Protein AF-M4RV64-F1 (afdb_monomer)

Sequence (65 aa):
MPFDSQLQSNAKKNNIDVAWAFAIVRRESSFMPDAASHAGALGLMQVMPGTARYLAKKKSEKIAY

Organism: NCBI:txid1129794

Radius of gyration: 13.01 Å; Cα contacts (8 Å, |Δi|>4): 56; chains: 1; bounding box: 27×24×35 Å

Mean predicted aligned error: 3.65 Å

Solvent-accessible surface area (backbone atoms only — not comparable to full-atom values): 3722 Å² total; 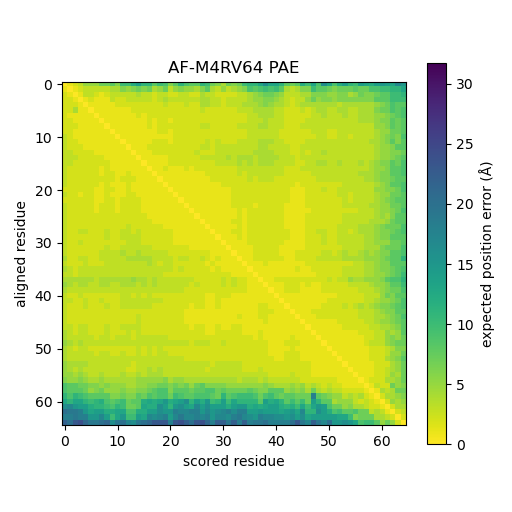per-residue (Å²): 117,88,64,44,71,60,50,47,52,52,22,57,76,68,77,41,60,51,70,58,56,50,53,48,23,46,72,58,31,67,68,33,66,82,35,66,48,96,91,56,23,38,23,37,67,42,48,39,63,68,58,52,52,52,52,52,53,55,53,54,58,64,68,75,107

Foldseek 3Di:
DPCLVVLVVVCVVVVHDSVVSVVQLCVQPVQAQQDADPVGQHGSNRHHPVRVVVVVVVVVVVVVD

Nearest PDB structures (foldseek):
  6fc4-assembly1_A  TM=9.670E-01  e=7.351E-05  Pseudomonas aeruginosa
  5ohu-assembly1_A  TM=9.818E-01  e=1.569E-04  Pseudomonas aeruginosa
  5o1j-assembly1_A  TM=9.863E-01  e=2.373E-04  Neisseria meningitidis MC58
  6ghz-assembly2_A  TM=9.083E-01  e=1.824E-02  Escherichia coli K-12
  4hjv-assembly2_B  TM=9.153E-01  e=2.403E-02  Escherichia coli K-12

pLDDT: mean 93.2, std 8.79, range [47.47, 98.19]

Structure (mmCIF, N/CA/C/O backbone):
data_AF-M4RV64-F1
#
_entry.id   AF-M4RV64-F1
#
loop_
_atom_site.group_PDB
_atom_site.id
_atom_site.type_symbol
_atom_site.label_atom_id
_atom_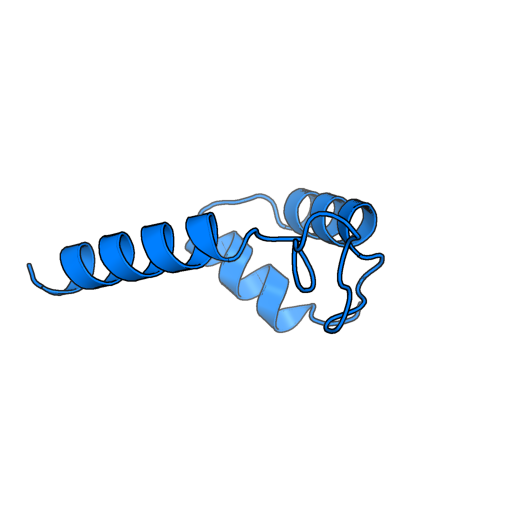site.label_alt_id
_atom_site.label_comp_id
_atom_site.label_asym_id
_atom_site.label_entity_id
_atom_site.label_seq_id
_atom_site.pdbx_PDB_ins_code
_atom_site.Cartn_x
_atom_site.Cartn_y
_atom_site.Cartn_z
_atom_site.occupancy
_atom_site.B_iso_or_equiv
_atom_site.auth_seq_id
_atom_site.auth_comp_id
_atom_site.auth_asym_id
_atom_site.auth_atom_id
_atom_site.pdbx_PDB_model_num
ATOM 1 N N . MET A 1 1 ? -6.115 -15.936 -6.825 1.00 75.56 1 MET A N 1
ATOM 2 C CA . MET A 1 1 ? -5.155 -14.902 -7.282 1.00 75.56 1 MET A CA 1
ATOM 3 C C . MET A 1 1 ? -4.065 -14.736 -6.223 1.00 75.56 1 MET A C 1
ATOM 5 O O . MET A 1 1 ? -4.324 -15.102 -5.080 1.00 75.56 1 MET A O 1
ATOM 9 N N . PRO A 1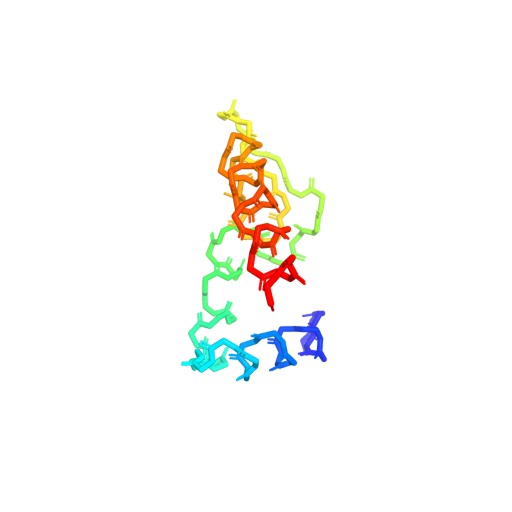 2 ? -2.867 -14.224 -6.552 1.00 87.12 2 PRO A N 1
ATOM 10 C CA . PRO A 1 2 ? -1.869 -13.862 -5.544 1.00 87.12 2 PRO A CA 1
ATOM 11 C C . PRO A 1 2 ? -2.448 -12.889 -4.502 1.00 87.12 2 PRO A C 1
ATOM 13 O O . PRO A 1 2 ? -3.256 -12.030 -4.852 1.00 87.12 2 PRO A O 1
ATOM 16 N N . PHE A 1 3 ? -2.047 -13.034 -3.234 1.00 91.31 3 PHE A N 1
ATOM 17 C CA . PHE A 1 3 ? -2.451 -12.167 -2.109 1.00 91.31 3 PHE A CA 1
ATOM 18 C C . PHE A 1 3 ? -3.965 -12.073 -1.841 1.00 91.31 3 PHE A C 1
ATOM 20 O O . PHE A 1 3 ? -4.414 -11.161 -1.148 1.00 91.31 3 PHE A O 1
ATOM 27 N N . ASP A 1 4 ? -4.757 -13.022 -2.348 1.00 92.31 4 ASP A N 1
ATOM 28 C CA . ASP A 1 4 ? -6.221 -12.946 -2.343 1.00 92.31 4 ASP A CA 1
ATOM 29 C C . ASP A 1 4 ? -6.830 -12.795 -0.941 1.00 92.31 4 ASP A C 1
ATOM 31 O O . ASP A 1 4 ? -7.614 -11.879 -0.695 1.00 92.31 4 ASP A O 1
ATOM 35 N N . SER A 1 5 ? -6.389 -13.608 0.020 1.00 95.44 5 SER A N 1
ATOM 36 C CA . SER A 1 5 ? -6.863 -13.531 1.407 1.00 95.44 5 SER A CA 1
ATOM 37 C C . SER A 1 5 ? -6.546 -12.181 2.066 1.00 95.44 5 SER A C 1
ATOM 39 O O . SER A 1 5 ? -7.384 -11.613 2.773 1.00 95.44 5 SER A O 1
ATOM 41 N N . GLN A 1 6 ? -5.355 -11.632 1.811 1.00 94.38 6 GLN A N 1
ATOM 42 C CA . GLN A 1 6 ? -4.925 -10.346 2.356 1.00 94.38 6 GLN A CA 1
ATOM 43 C C . GLN A 1 6 ? -5.668 -9.180 1.701 1.00 94.38 6 GLN A C 1
ATOM 45 O O . GLN A 1 6 ? -6.119 -8.287 2.421 1.00 94.38 6 GLN A O 1
ATOM 50 N N . LEU A 1 7 ? -5.832 -9.180 0.373 1.00 94.38 7 LEU A N 1
ATOM 51 C CA . LEU A 1 7 ? -6.607 -8.156 -0.330 1.00 94.38 7 LEU A CA 1
ATOM 52 C C . LEU A 1 7 ? -8.067 -8.171 0.118 1.00 94.38 7 LEU A C 1
ATOM 54 O O . LEU A 1 7 ? -8.585 -7.127 0.498 1.00 94.38 7 LEU A O 1
ATOM 58 N N . GLN A 1 8 ? -8.707 -9.342 0.161 1.00 96.19 8 GLN A N 1
ATOM 59 C CA . GLN A 1 8 ? -10.092 -9.461 0.614 1.00 96.19 8 GLN A CA 1
ATOM 60 C C . GLN A 1 8 ? -10.267 -8.982 2.056 1.00 96.19 8 GLN A C 1
ATOM 62 O O . GLN A 1 8 ? -11.182 -8.210 2.343 1.00 96.19 8 GLN A O 1
ATOM 67 N N . SER A 1 9 ? -9.390 -9.411 2.972 1.00 97.06 9 SER A N 1
ATOM 68 C CA . SER A 1 9 ? -9.458 -9.000 4.377 1.00 97.06 9 SER A CA 1
ATOM 69 C C . SER A 1 9 ? -9.299 -7.487 4.529 1.00 97.06 9 SER A C 1
ATOM 71 O O . SER A 1 9 ? -10.085 -6.852 5.231 1.00 97.06 9 SER A O 1
ATOM 73 N N . ASN A 1 10 ? -8.310 -6.888 3.860 1.00 95.50 10 ASN A N 1
ATOM 74 C CA . ASN A 1 10 ? -8.050 -5.454 3.972 1.00 95.50 10 ASN A CA 1
ATOM 75 C C . ASN A 1 10 ? -9.099 -4.603 3.247 1.00 95.50 10 ASN A C 1
ATOM 77 O O . ASN A 1 10 ? -9.485 -3.566 3.781 1.00 95.50 10 ASN A O 1
ATOM 81 N N . ALA A 1 11 ? -9.602 -5.034 2.089 1.00 96.38 11 ALA A N 1
ATOM 82 C CA . ALA A 1 11 ? -10.677 -4.343 1.383 1.00 96.38 11 ALA A CA 1
ATOM 83 C C . ALA A 1 11 ? -11.952 -4.305 2.238 1.00 96.38 11 ALA A C 1
ATOM 85 O O . ALA A 1 11 ? -12.476 -3.225 2.507 1.00 96.38 11 ALA A O 1
ATOM 86 N N . LYS A 1 12 ? -12.366 -5.452 2.799 1.00 96.38 12 LYS A N 1
ATOM 87 C CA . LYS A 1 12 ? -13.519 -5.535 3.713 1.00 96.38 12 LYS A CA 1
ATOM 88 C C . LYS A 1 12 ? -13.345 -4.654 4.951 1.00 96.38 12 LYS A C 1
ATOM 90 O O . LYS A 1 12 ? -14.250 -3.904 5.290 1.00 96.38 12 LYS A O 1
ATOM 95 N N . LYS A 1 13 ? -12.170 -4.680 5.595 1.00 96.25 13 LYS A N 1
ATOM 96 C CA . LYS A 1 13 ? -11.869 -3.835 6.772 1.00 96.25 13 LYS A CA 1
ATOM 97 C C . LYS A 1 13 ? -11.996 -2.336 6.500 1.00 96.25 13 LYS A C 1
ATOM 99 O O . LYS A 1 13 ? -12.270 -1.582 7.427 1.00 96.25 13 LYS A O 1
ATOM 104 N N . ASN A 1 14 ? -11.762 -1.908 5.261 1.00 94.38 14 ASN A N 1
ATOM 105 C CA .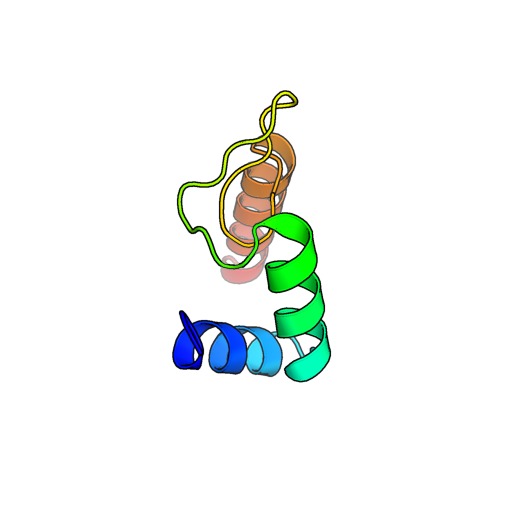 ASN A 1 14 ? -11.817 -0.504 4.864 1.00 94.38 14 ASN A CA 1
ATOM 106 C C . ASN A 1 14 ? -13.093 -0.151 4.078 1.00 94.38 14 ASN A C 1
ATOM 108 O O . ASN A 1 14 ? -13.176 0.959 3.564 1.00 94.38 14 ASN A O 1
ATOM 112 N N . ASN A 1 15 ? -14.078 -1.059 3.997 1.00 96.69 15 ASN A N 1
ATOM 113 C CA . ASN A 1 15 ? -15.305 -0.895 3.203 1.00 96.69 15 ASN A CA 1
ATOM 114 C C . ASN A 1 15 ? -15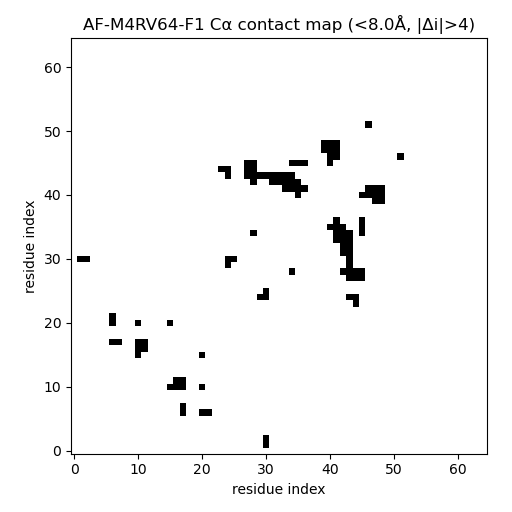.032 -0.551 1.728 1.00 96.69 15 ASN A C 1
ATOM 116 O O . ASN A 1 15 ? -15.690 0.302 1.136 1.00 96.69 15 ASN A O 1
ATOM 120 N N . ILE A 1 16 ? -14.033 -1.211 1.147 1.00 96.31 16 ILE A N 1
ATOM 121 C CA . ILE A 1 16 ? -13.639 -1.066 -0.252 1.00 96.31 16 ILE A CA 1
ATOM 122 C C . ILE A 1 16 ? -14.131 -2.288 -1.032 1.00 96.31 16 ILE A C 1
ATOM 124 O O . ILE A 1 16 ? -14.025 -3.418 -0.547 1.00 96.31 16 ILE A O 1
ATOM 128 N N . ASP A 1 17 ? -14.633 -2.071 -2.250 1.00 97.44 17 ASP A N 1
ATOM 129 C CA . ASP A 1 17 ? -14.966 -3.166 -3.157 1.00 97.44 17 ASP A CA 1
ATOM 130 C C . ASP A 1 1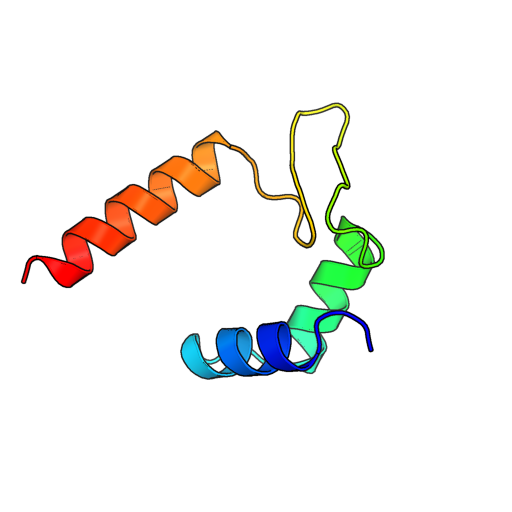7 ? -13.721 -4.011 -3.477 1.00 97.44 17 ASP A C 1
ATOM 132 O O . ASP A 1 17 ? -12.656 -3.506 -3.844 1.00 97.44 17 ASP A O 1
ATOM 136 N N . VAL A 1 18 ? -13.861 -5.325 -3.323 1.00 96.00 18 VAL A N 1
ATOM 137 C CA . VAL A 1 18 ? -12.750 -6.264 -3.484 1.00 96.00 18 VAL A CA 1
ATOM 138 C C . VAL A 1 18 ? -12.240 -6.245 -4.924 1.00 96.00 18 VAL A C 1
ATOM 140 O O . VAL A 1 18 ? -11.028 -6.175 -5.132 1.00 96.00 18 VAL A O 1
ATOM 143 N N . ALA A 1 19 ? -13.137 -6.268 -5.915 1.00 96.12 19 ALA A N 1
ATOM 144 C CA . ALA A 1 19 ? -12.748 -6.282 -7.322 1.00 96.12 19 ALA A CA 1
ATOM 145 C C . ALA A 1 19 ? -12.000 -4.997 -7.707 1.00 96.12 19 ALA A C 1
ATOM 147 O O . ALA A 1 19 ? -11.018 -5.052 -8.450 1.00 96.12 19 ALA A O 1
ATOM 148 N N . TRP A 1 20 ? -12.386 -3.859 -7.132 1.00 97.19 20 TRP A N 1
ATOM 149 C CA . TRP A 1 20 ? -11.673 -2.599 -7.300 1.00 97.19 20 TRP A CA 1
ATOM 150 C C . TRP A 1 20 ? -10.262 -2.635 -6.698 1.00 97.19 20 TRP A C 1
ATOM 152 O O . TRP A 1 20 ? -9.304 -2.246 -7.366 1.00 97.19 20 TRP A O 1
ATOM 162 N N . ALA A 1 21 ? -10.087 -3.183 -5.490 1.00 96.00 21 ALA A N 1
ATOM 163 C CA . ALA A 1 21 ? -8.758 -3.351 -4.894 1.00 96.00 21 ALA A CA 1
ATOM 164 C C . ALA A 1 21 ? -7.837 -4.232 -5.765 1.00 96.00 21 ALA A C 1
ATOM 166 O O . ALA A 1 21 ? -6.666 -3.900 -5.966 1.00 96.00 21 ALA A O 1
ATOM 167 N N . PHE A 1 22 ? -8.374 -5.313 -6.344 1.00 96.44 22 PHE A N 1
ATOM 168 C CA . PHE A 1 22 ? -7.650 -6.143 -7.313 1.00 96.44 22 PHE A CA 1
ATOM 169 C C . PHE A 1 22 ? -7.283 -5.380 -8.586 1.00 96.44 22 PHE A C 1
ATOM 171 O O . PHE A 1 22 ? -6.162 -5.519 -9.077 1.00 96.44 22 PHE A O 1
ATOM 178 N N . ALA A 1 23 ? -8.204 -4.576 -9.122 1.00 96.88 23 ALA A N 1
ATOM 179 C CA . ALA A 1 23 ? -7.965 -3.785 -10.324 1.00 96.88 23 ALA A CA 1
ATOM 180 C C . ALA A 1 23 ? -6.814 -2.787 -10.126 1.00 96.88 23 ALA A C 1
ATOM 182 O O . ALA A 1 23 ? -5.944 -2.681 -10.992 1.00 96.88 23 ALA A O 1
ATOM 183 N N . ILE A 1 24 ? -6.766 -2.124 -8.965 1.00 96.94 24 ILE A N 1
ATOM 184 C CA . ILE A 1 24 ? -5.675 -1.215 -8.600 1.00 96.94 24 ILE A CA 1
ATOM 185 C C . ILE A 1 24 ? -4.351 -1.975 -8.492 1.00 96.94 24 ILE A C 1
ATOM 187 O O . ILE A 1 24 ? -3.403 -1.626 -9.185 1.00 96.94 24 ILE A O 1
ATOM 191 N N . VAL A 1 25 ? -4.278 -3.062 -7.713 1.00 97.12 25 VAL A N 1
ATOM 192 C CA . VAL A 1 25 ? -3.024 -3.833 -7.571 1.00 97.12 25 VAL A CA 1
ATOM 193 C C . VAL A 1 25 ? -2.512 -4.342 -8.920 1.00 97.12 25 VAL A C 1
ATOM 195 O O . VAL A 1 25 ? -1.315 -4.268 -9.204 1.00 97.12 25 VAL A O 1
ATOM 198 N N . ARG A 1 26 ? -3.414 -4.815 -9.788 1.00 96.38 26 ARG A N 1
ATOM 199 C CA . ARG A 1 26 ? -3.052 -5.241 -11.142 1.00 96.38 26 ARG A CA 1
ATOM 200 C C . ARG A 1 26 ? -2.450 -4.091 -11.949 1.00 96.38 26 ARG A C 1
ATOM 202 O O . ARG A 1 26 ? -1.463 -4.311 -12.643 1.00 96.38 26 ARG A O 1
ATOM 209 N N . ARG A 1 27 ? -3.037 -2.892 -11.877 1.00 97.50 27 ARG A N 1
ATOM 210 C CA . ARG A 1 27 ? -2.555 -1.716 -12.612 1.00 97.50 27 ARG A CA 1
ATOM 211 C C . ARG A 1 27 ? -1.209 -1.215 -12.092 1.00 97.50 27 ARG A C 1
ATOM 213 O O . ARG A 1 27 ? -0.369 -0.856 -12.907 1.00 97.50 27 ARG A O 1
ATOM 220 N N . GLU A 1 28 ? -1.021 -1.211 -10.778 1.00 97.19 28 GLU A N 1
ATOM 221 C CA . GLU A 1 28 ? 0.158 -0.629 -10.132 1.00 97.19 28 GLU A CA 1
ATOM 222 C C . GLU A 1 28 ? 1.394 -1.531 -10.208 1.00 97.19 28 GLU A C 1
ATOM 224 O O . GLU A 1 28 ? 2.499 -1.055 -10.445 1.00 97.19 28 GLU A O 1
ATOM 229 N N . SER A 1 29 ? 1.229 -2.841 -10.016 1.00 97.25 29 SER A N 1
ATOM 230 C CA . SER A 1 29 ? 2.374 -3.757 -9.892 1.00 97.25 29 SER A CA 1
ATOM 231 C C . SER A 1 29 ? 2.227 -5.063 -10.660 1.00 97.25 29 SER A C 1
ATOM 233 O O . SER A 1 29 ? 3.139 -5.881 -10.635 1.00 97.25 29 SER A O 1
ATOM 235 N N . SER A 1 30 ? 1.076 -5.326 -11.290 1.00 96.69 30 SER A N 1
ATOM 236 C CA . SER A 1 30 ? 0.749 -6.667 -11.800 1.00 96.69 30 SER A CA 1
ATOM 237 C C . SER A 1 30 ? 0.948 -7.771 -10.745 1.00 96.69 30 SER A C 1
ATOM 239 O O . SER A 1 30 ? 1.334 -8.888 -11.077 1.00 96.69 30 SER A O 1
ATOM 241 N N . PHE A 1 31 ? 0.649 -7.462 -9.475 1.00 95.88 31 PHE A N 1
ATOM 242 C CA . PHE A 1 31 ? 0.821 -8.345 -8.311 1.00 95.88 31 PHE A CA 1
ATOM 243 C C . PHE A 1 31 ? 2.276 -8.662 -7.921 1.00 95.88 31 PHE A C 1
ATOM 245 O O . PHE A 1 31 ? 2.505 -9.622 -7.187 1.00 95.88 31 PHE A O 1
ATOM 252 N N . MET A 1 32 ? 3.254 -7.861 -8.352 1.00 96.50 32 MET A N 1
ATOM 253 C CA . MET A 1 32 ? 4.652 -7.993 -7.926 1.00 96.50 32 MET A CA 1
ATOM 254 C C . MET A 1 32 ? 4.871 -7.318 -6.555 1.00 96.50 32 MET A C 1
ATOM 256 O O . MET A 1 32 ? 4.787 -6.090 -6.455 1.00 96.50 32 MET A O 1
ATOM 260 N N . PRO A 1 33 ? 5.128 -8.078 -5.471 1.00 95.50 33 PRO A N 1
ATOM 261 C CA . PRO A 1 33 ? 5.249 -7.520 -4.120 1.00 95.50 33 PRO A CA 1
ATOM 262 C C . PRO A 1 33 ? 6.524 -6.697 -3.903 1.00 95.50 33 PRO A C 1
ATOM 264 O O . PRO A 1 33 ? 6.565 -5.872 -2.994 1.00 95.50 33 PRO A O 1
ATOM 267 N N . ASP A 1 34 ? 7.541 -6.912 -4.729 1.00 96.56 34 ASP A N 1
ATOM 268 C CA . ASP A 1 34 ? 8.850 -6.261 -4.727 1.00 96.56 34 ASP A CA 1
ATOM 269 C C . ASP A 1 34 ? 8.974 -5.162 -5.799 1.00 96.56 34 ASP A C 1
ATOM 271 O O . ASP A 1 34 ? 10.053 -4.606 -5.997 1.00 96.56 34 ASP A O 1
ATOM 275 N N . ALA A 1 35 ? 7.870 -4.806 -6.468 1.00 97.00 35 ALA A N 1
ATOM 276 C CA . ALA A 1 35 ? 7.857 -3.754 -7.477 1.00 97.00 35 ALA A CA 1
ATOM 277 C C . ALA A 1 35 ? 8.339 -2.409 -6.911 1.00 97.00 35 ALA A C 1
ATOM 279 O O . ALA A 1 35 ? 7.829 -1.922 -5.897 1.00 97.00 35 ALA A O 1
ATOM 280 N N . ALA A 1 36 ? 9.259 -1.771 -7.628 1.00 97.75 36 ALA A N 1
ATOM 281 C CA . ALA A 1 36 ? 9.753 -0.434 -7.336 1.00 97.75 36 ALA A CA 1
ATOM 282 C C . ALA A 1 36 ? 9.709 0.424 -8.605 1.00 97.75 36 ALA A C 1
ATOM 284 O O . ALA A 1 36 ? 10.231 0.028 -9.648 1.00 97.75 36 ALA A O 1
ATOM 285 N N . SER A 1 37 ? 9.090 1.600 -8.525 1.00 97.31 37 SER A N 1
ATOM 286 C CA . SER A 1 37 ? 9.099 2.558 -9.635 1.00 97.31 37 SER A CA 1
ATOM 287 C C . SER A 1 37 ? 10.342 3.445 -9.610 1.00 97.31 37 SER A C 1
ATOM 289 O O . SER A 1 37 ? 10.968 3.650 -8.570 1.00 97.31 37 SER A O 1
ATOM 291 N N . HIS A 1 38 ? 10.648 4.062 -10.753 1.00 97.06 38 HIS A N 1
ATOM 292 C CA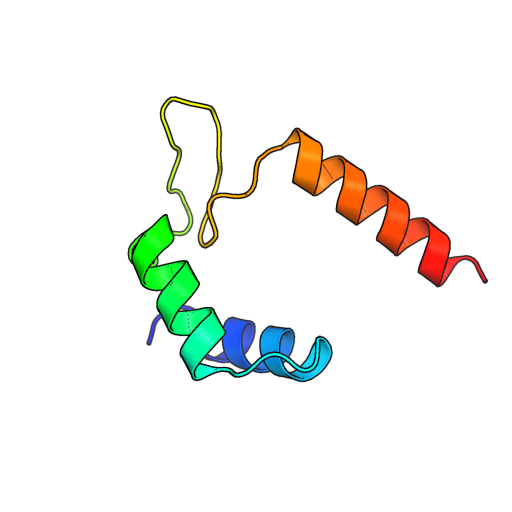 . HIS A 1 38 ? 11.730 5.043 -10.870 1.00 97.06 38 HIS A CA 1
ATOM 293 C C . HIS A 1 38 ? 11.568 6.240 -9.913 1.00 97.06 38 HIS A C 1
ATOM 295 O O . HIS A 1 38 ? 12.552 6.783 -9.425 1.00 97.06 38 HIS A O 1
ATOM 301 N N . ALA A 1 39 ? 10.326 6.626 -9.604 1.00 97.00 39 ALA A N 1
ATOM 302 C CA . ALA A 1 39 ? 10.020 7.710 -8.671 1.00 97.00 39 ALA A CA 1
ATOM 303 C C . ALA A 1 39 ? 10.101 7.290 -7.187 1.00 97.00 39 ALA A C 1
ATOM 305 O O . ALA A 1 39 ? 9.973 8.140 -6.307 1.00 97.00 39 ALA A O 1
ATOM 306 N N . GLY A 1 40 ? 10.300 5.999 -6.894 1.00 96.94 40 GLY A N 1
ATOM 307 C CA . GLY A 1 40 ? 10.455 5.478 -5.533 1.00 96.94 40 GLY A CA 1
ATOM 308 C C . GLY A 1 40 ? 9.176 4.947 -4.878 1.00 96.94 40 GLY A C 1
ATOM 309 O O . GLY A 1 40 ? 9.164 4.738 -3.666 1.00 96.94 40 GLY A O 1
ATOM 310 N N . ALA A 1 41 ? 8.105 4.723 -5.640 1.00 98.00 41 ALA A N 1
ATOM 311 C CA . ALA A 1 41 ? 6.914 4.024 -5.152 1.00 98.00 41 ALA A CA 1
ATOM 312 C C . ALA A 1 41 ? 7.179 2.515 -5.004 1.00 98.00 41 ALA A C 1
ATOM 314 O O . ALA A 1 41 ? 7.917 1.951 -5.811 1.00 98.00 41 ALA A O 1
ATOM 315 N N . LEU A 1 42 ? 6.596 1.877 -3.979 1.00 98.00 42 LEU A N 1
ATOM 316 C CA . LEU A 1 42 ? 6.952 0.511 -3.576 1.00 98.00 42 LEU A CA 1
ATOM 317 C C . LEU A 1 42 ? 5.744 -0.426 -3.426 1.00 98.00 42 LEU A C 1
ATOM 319 O O . LEU A 1 42 ? 4.676 -0.040 -2.936 1.00 98.00 42 LEU A O 1
ATOM 323 N N . GLY A 1 43 ? 5.971 -1.693 -3.769 1.00 96.69 43 GLY A N 1
ATOM 324 C CA . GLY A 1 43 ? 5.110 -2.834 -3.478 1.00 96.69 43 GLY A CA 1
ATOM 325 C C . GLY A 1 43 ? 3.840 -2.928 -4.323 1.00 96.69 43 GLY A C 1
ATOM 326 O O . GLY A 1 43 ? 3.693 -2.274 -5.358 1.00 96.69 43 GLY A O 1
ATOM 327 N N . LEU A 1 44 ? 2.895 -3.746 -3.843 1.00 96.56 44 LEU A N 1
ATOM 328 C CA . LEU A 1 44 ? 1.693 -4.160 -4.585 1.00 96.56 44 LEU A CA 1
ATOM 329 C C . LEU A 1 44 ? 0.822 -3.001 -5.086 1.00 96.56 44 LEU A C 1
ATOM 331 O O . LEU A 1 44 ? 0.224 -3.099 -6.155 1.00 96.56 44 LEU A O 1
ATOM 335 N N . MET A 1 45 ? 0.733 -1.926 -4.304 1.00 96.75 45 MET A N 1
ATOM 336 C CA . MET A 1 45 ? -0.101 -0.755 -4.601 1.00 96.75 45 MET A CA 1
ATOM 337 C C . MET A 1 45 ? 0.729 0.493 -4.924 1.00 96.75 45 MET A C 1
ATOM 339 O O . MET A 1 45 ? 0.183 1.588 -4.872 1.00 96.75 45 MET A O 1
ATOM 343 N N . GLN A 1 46 ? 2.038 0.337 -5.182 1.00 98.06 46 GLN A N 1
ATOM 344 C CA . GLN A 1 46 ? 2.962 1.434 -5.498 1.00 98.06 46 GLN A CA 1
ATOM 345 C C . GLN A 1 46 ? 2.782 2.642 -4.561 1.00 98.06 46 GLN A C 1
ATOM 347 O O . GLN A 1 46 ? 2.531 3.775 -4.971 1.00 98.06 46 GLN A O 1
ATOM 352 N N . VAL 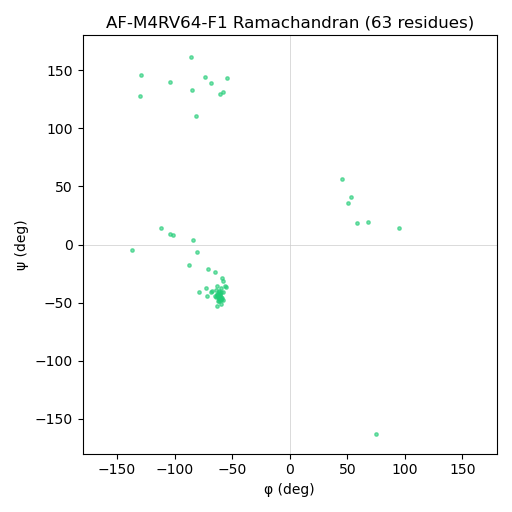A 1 47 ? 2.901 2.401 -3.253 1.00 97.50 47 VAL A N 1
ATOM 353 C CA . VAL A 1 47 ? 2.754 3.465 -2.252 1.00 97.50 47 VAL A CA 1
ATOM 354 C C . VAL A 1 47 ? 4.086 4.189 -2.085 1.00 97.50 47 VAL A C 1
ATOM 356 O O . VAL A 1 47 ? 5.131 3.564 -1.903 1.00 97.50 47 VAL A O 1
ATOM 359 N N . MET A 1 48 ? 4.051 5.522 -2.096 1.00 98.19 48 MET A N 1
ATOM 360 C CA . MET A 1 48 ? 5.232 6.335 -1.808 1.00 98.19 48 MET A CA 1
ATOM 361 C C . MET A 1 48 ? 5.652 6.209 -0.333 1.00 98.19 48 MET A C 1
ATOM 363 O O . MET A 1 48 ? 4.793 6.295 0.552 1.00 98.19 48 MET A O 1
ATOM 367 N N . PRO A 1 49 ? 6.959 6.121 -0.018 1.00 97.69 49 PRO A N 1
ATOM 368 C CA . PRO A 1 49 ? 7.438 6.029 1.362 1.00 97.69 49 PRO A CA 1
ATOM 369 C C . PRO A 1 49 ? 6.953 7.171 2.267 1.00 97.69 49 PRO A C 1
ATOM 371 O O . PRO A 1 49 ? 6.647 6.949 3.438 1.00 97.69 49 PRO A O 1
ATOM 374 N N . GLY A 1 50 ? 6.844 8.395 1.734 1.00 97.69 50 GLY A N 1
ATOM 375 C CA . GLY A 1 50 ? 6.279 9.540 2.460 1.00 97.69 50 GLY A CA 1
ATOM 376 C C . GLY A 1 50 ? 4.818 9.321 2.861 1.00 97.69 50 GLY A C 1
ATOM 377 O O . GLY A 1 50 ? 4.462 9.507 4.024 1.00 97.69 50 GLY A O 1
ATOM 378 N N . THR A 1 51 ? 4.001 8.836 1.924 1.00 96.69 51 THR A N 1
ATOM 379 C CA . THR A 1 51 ? 2.594 8.484 2.156 1.00 96.69 51 THR A CA 1
ATOM 380 C C . THR A 1 51 ? 2.461 7.354 3.173 1.00 96.69 51 THR A C 1
ATOM 382 O O . THR A 1 51 ? 1.650 7.452 4.092 1.00 96.69 51 THR A O 1
ATOM 385 N N . ALA A 1 52 ? 3.291 6.311 3.073 1.00 96.19 52 ALA A N 1
ATOM 386 C CA . ALA A 1 52 ? 3.288 5.201 4.025 1.00 96.19 52 ALA A CA 1
ATOM 387 C C . ALA A 1 52 ? 3.585 5.673 5.460 1.00 96.19 52 ALA A C 1
ATOM 389 O O . ALA A 1 52 ? 2.856 5.317 6.387 1.00 96.19 52 ALA A O 1
ATOM 390 N N . ARG A 1 53 ? 4.601 6.532 5.646 1.00 96.75 53 ARG A N 1
ATOM 391 C CA . ARG A 1 53 ? 4.933 7.121 6.957 1.00 96.75 53 ARG A CA 1
ATOM 392 C C . ARG A 1 53 ? 3.788 7.961 7.521 1.00 96.75 53 ARG A C 1
ATOM 394 O O . ARG A 1 53 ? 3.453 7.825 8.696 1.00 96.75 53 ARG A O 1
ATOM 401 N N . TYR A 1 54 ? 3.168 8.796 6.688 1.00 96.06 54 TYR A N 1
ATOM 402 C CA . TYR A 1 54 ? 2.017 9.608 7.087 1.00 96.06 54 TYR A CA 1
ATOM 403 C C . TYR A 1 54 ? 0.836 8.742 7.558 1.00 96.06 54 TYR A C 1
ATOM 405 O O . TYR A 1 54 ? 0.289 8.972 8.639 1.00 96.06 54 TYR A O 1
ATOM 413 N N . LEU A 1 55 ? 0.478 7.708 6.789 1.00 93.56 55 LEU A N 1
ATOM 414 C CA . LEU A 1 55 ? -0.610 6.793 7.139 1.00 93.56 55 LEU A CA 1
ATOM 415 C C . LEU A 1 55 ? -0.311 5.997 8.416 1.00 93.56 55 LEU A C 1
ATOM 417 O O . LEU A 1 55 ? -1.209 5.812 9.238 1.00 93.56 55 LEU A O 1
ATOM 421 N N . ALA A 1 56 ? 0.938 5.561 8.612 1.00 93.00 56 ALA A N 1
ATOM 422 C CA . ALA A 1 56 ? 1.358 4.859 9.823 1.00 93.00 56 ALA A CA 1
ATOM 423 C C . ALA A 1 56 ? 1.202 5.738 11.073 1.00 93.00 56 ALA A C 1
ATOM 425 O O . ALA A 1 56 ? 0.621 5.292 12.063 1.00 93.00 56 ALA A O 1
ATOM 426 N N . LYS A 1 57 ? 1.635 7.006 11.001 1.00 94.00 57 LYS A N 1
ATOM 427 C CA . LYS A 1 57 ? 1.463 7.976 12.092 1.00 94.00 57 LYS A CA 1
ATOM 428 C C . LYS A 1 57 ? -0.017 8.189 12.422 1.00 94.00 57 LYS A C 1
ATOM 430 O O . LYS A 1 57 ? -0.421 8.002 13.566 1.00 94.00 57 LYS A O 1
ATOM 435 N N . LYS A 1 58 ? -0.841 8.470 11.408 1.00 91.38 58 LYS A N 1
ATOM 436 C CA . LYS A 1 58 ? -2.289 8.680 11.574 1.00 91.38 58 LYS A CA 1
ATOM 437 C C . LYS A 1 58 ? -2.997 7.458 12.171 1.00 91.38 58 LYS A C 1
ATOM 439 O O . LYS A 1 58 ? -3.918 7.594 12.973 1.00 91.38 58 LYS A O 1
ATOM 444 N N . LYS A 1 59 ? -2.582 6.246 11.787 1.00 86.56 59 LYS A N 1
ATOM 445 C CA . LYS A 1 59 ? -3.130 5.003 12.346 1.00 86.56 59 LYS A CA 1
ATOM 446 C C . LYS A 1 59 ? -2.753 4.828 13.819 1.00 86.56 59 LYS A C 1
ATOM 448 O O . LYS A 1 59 ? -3.606 4.407 14.590 1.00 86.56 59 LYS A O 1
ATOM 453 N N . SER A 1 60 ? -1.518 5.162 14.198 1.00 81.75 60 SER A N 1
ATOM 454 C CA . SER A 1 60 ? -1.066 5.124 15.594 1.00 81.75 60 SER A CA 1
ATOM 455 C C . SER A 1 60 ? -1.861 6.086 16.476 1.00 81.75 60 SER A C 1
ATOM 457 O O . SER A 1 60 ? -2.266 5.706 17.567 1.00 81.75 60 SER A O 1
ATOM 459 N N . GLU A 1 61 ? -2.128 7.303 15.994 1.00 78.75 61 GLU A N 1
ATOM 460 C CA . GLU A 1 61 ? -2.936 8.295 16.717 1.00 78.75 61 GLU A CA 1
ATOM 461 C C . GLU A 1 61 ? -4.363 7.789 16.954 1.00 78.75 61 GLU A C 1
ATOM 463 O O . GLU A 1 61 ? -4.879 7.918 18.054 1.00 78.75 61 GLU A O 1
ATOM 468 N N . LYS A 1 62 ? -4.981 7.124 15.969 1.00 75.31 62 LYS A N 1
ATOM 469 C CA . LYS A 1 62 ? -6.333 6.554 16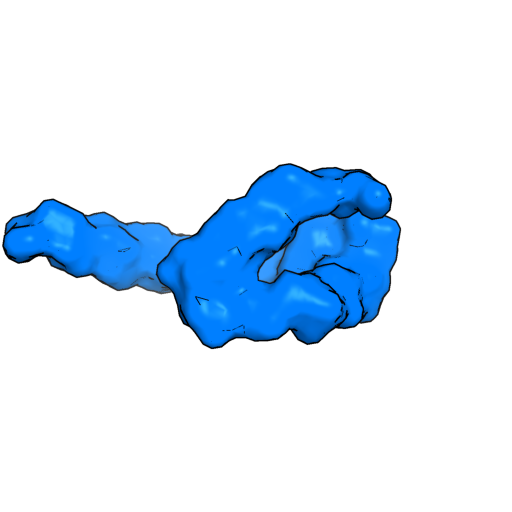.109 1.00 75.31 62 LYS A CA 1
ATOM 470 C C . LYS A 1 62 ? -6.431 5.425 17.152 1.00 75.31 62 LYS A C 1
ATOM 472 O O . LYS A 1 62 ? -7.527 5.150 17.616 1.00 75.31 62 LYS A O 1
ATOM 477 N N . ILE A 1 63 ? -5.327 4.743 17.471 1.00 71.12 63 ILE A N 1
ATOM 478 C CA . ILE A 1 63 ? -5.284 3.642 18.457 1.00 71.12 63 ILE A CA 1
ATOM 479 C C . ILE A 1 63 ? -5.038 4.176 19.881 1.00 71.12 63 ILE A C 1
ATOM 481 O O . ILE A 1 63 ? -5.288 3.470 20.851 1.00 71.12 63 ILE A O 1
ATOM 485 N N . ALA A 1 64 ? -4.549 5.411 20.013 1.00 65.81 64 ALA A N 1
ATOM 486 C CA . ALA A 1 64 ? -4.195 6.020 21.294 1.00 65.81 64 ALA A CA 1
ATOM 487 C C . ALA A 1 64 ? -5.381 6.670 22.042 1.00 65.81 64 ALA A C 1
ATOM 489 O O . ALA A 1 64 ? -5.157 7.265 23.096 1.00 65.81 64 ALA A O 1
ATOM 490 N N . TYR A 1 65 ? -6.606 6.562 21.517 1.00 47.47 65 TYR A N 1
ATOM 491 C CA . TYR A 1 65 ? -7.843 7.089 22.108 1.00 47.47 65 TYR A CA 1
ATOM 492 C C . TYR A 1 65 ? -8.878 5.984 22.300 1.00 47.47 65 TYR A C 1
ATOM 494 O O . TYR A 1 65 ? -8.986 5.123 21.395 1.00 47.47 65 TYR A O 1
#

Secondary structure (DSSP, 8-state):
-TTHHHHHHHHHHTT--HHHHHHHHHHHHTT-TT-B-TT--BTTTTB-HHHHHHHHHHHHHHH--

InterPro domains:
  IPR000189 Prokaryotic transglycosylase, active site [PS00922] (24-52)
  IPR008258 Transglycosylase SLT domain 1 [PF01464] (8-60)
  IPR023346 Lysozyme-like domain superfamily [SSF53955] (2-62)